Protein AF-A0A0D2ZZU1-F1 (afdb_monomer)

Solvent-accessible surface area (backbone atoms only — not comparable to full-atom values): 7452 Å² total; per-residue (Å²): 110,72,50,80,45,78,50,102,78,85,52,90,42,73,51,73,62,83,85,68,56,82,91,66,59,62,93,48,53,72,50,44,59,75,79,52,78,69,61,76,58,50,65,84,86,34,43,70,60,23,52,52,39,57,71,75,70,49,83,70,52,46,42,95,79,26,71,82,32,93,52,49,50,97,84,36,38,76,81,54,69,82,70,81,70,26,91,54,47,45,69,49,99,87,71,48,77,46,62,35,23,68,88,49,96,87,67,74,80,91,66,89,117

Sequence (113 aa):
MYTIEFQKRGLPHAHILLFLHPTSKLPNTDDIDKIISAEVPNKVEEPELYDVIKDMMIHGPCGAANMNSPCMENGLCSKSYPKAFAVKTTINKEGFPIYRRREQSESFVEKNG

Foldseek 3Di:
DKDWDDDPPPDIDIDDDDDDDPVLDDPDQVSVVVPDDPFQDDCVPCVPSNVCCLVPVDDADDQPRDCPDPQHDPSARVVRPPDDADCTWDQDPVRDIPHHYHDDPNRDHDHDD

Radius of gyration: 16.4 Å; Cα contacts (8 Å, |Δi|>4): 126; chains: 1; bounding box: 40×37×41 Å

Organism: NCBI:txid109376

Mean predicted aligned error: 6.68 Å

Secondary structure (DSSP, 8-state):
-EEEEE-TTSSEEEEE-----GGG---SHHHHHTT---SPPPTTTSHHHHHHHHHHTSPPP-BTTBTTSTTEETTEETT-SSPPPBSS-EE-TTS-EE--B---TT-------

pLDDT: mean 85.13, std 12.65, range [45.94, 96.38]

Structure (mmCIF, N/CA/C/O backbone):
data_AF-A0A0D2ZZU1-F1
#
_entry.id   AF-A0A0D2ZZU1-F1
#
loop_
_atom_site.group_PDB
_atom_site.id
_atom_site.type_symbol
_atom_site.label_atom_id
_atom_site.label_alt_id
_atom_site.label_comp_id
_atom_site.label_asym_id
_atom_site.label_entity_id
_atom_site.label_seq_id
_atom_site.pdbx_PDB_ins_code
_atom_site.Cartn_x
_atom_site.Cartn_y
_atom_site.Cartn_z
_atom_site.occupancy
_atom_site.B_iso_or_equiv
_atom_site.auth_seq_id
_atom_site.auth_comp_id
_atom_site.auth_asym_id
_atom_site.auth_atom_id
_atom_site.pdbx_PDB_model_num
ATOM 1 N N . MET A 1 1 ? 1.215 20.742 8.455 1.00 54.28 1 MET A N 1
ATOM 2 C CA . MET A 1 1 ? 2.387 20.950 7.578 1.00 54.28 1 MET A CA 1
ATOM 3 C C . MET A 1 1 ? 2.353 19.841 6.541 1.00 54.28 1 MET A C 1
ATOM 5 O O . MET A 1 1 ? 2.239 18.690 6.941 1.00 54.28 1 MET A O 1
ATOM 9 N N . TYR A 1 2 ? 2.336 20.169 5.252 1.00 53.25 2 TYR A N 1
ATOM 10 C CA . TYR A 1 2 ? 2.396 19.179 4.174 1.00 53.25 2 TYR A CA 1
ATOM 11 C C . TYR A 1 2 ? 3.563 19.540 3.256 1.00 53.25 2 TYR A C 1
ATOM 13 O O . TYR A 1 2 ? 3.812 20.723 3.024 1.00 53.25 2 TYR A O 1
ATOM 21 N N . THR A 1 3 ? 4.269 18.528 2.762 1.00 54.28 3 THR A N 1
ATOM 22 C CA . THR A 1 3 ? 5.306 18.683 1.737 1.00 54.28 3 THR A CA 1
ATOM 23 C C . THR A 1 3 ? 4.854 17.893 0.519 1.00 54.28 3 THR A C 1
ATOM 25 O O . THR A 1 3 ? 4.505 16.716 0.631 1.00 54.28 3 THR A O 1
ATOM 28 N N . ILE A 1 4 ? 4.813 18.548 -0.639 1.00 57.03 4 ILE A N 1
ATOM 29 C CA . ILE A 1 4 ? 4.525 17.894 -1.917 1.00 57.03 4 ILE A CA 1
ATOM 30 C C . ILE A 1 4 ? 5.870 17.544 -2.544 1.00 57.03 4 ILE A C 1
ATOM 32 O O . ILE A 1 4 ? 6.663 18.441 -2.827 1.00 57.03 4 ILE A O 1
ATOM 36 N N . GLU A 1 5 ? 6.128 16.255 -2.759 1.00 54.25 5 GLU A N 1
ATOM 37 C CA . GLU A 1 5 ? 7.330 15.791 -3.448 1.00 54.25 5 GLU A CA 1
ATOM 38 C C . GLU A 1 5 ? 6.938 15.129 -4.767 1.00 54.25 5 GLU A C 1
ATOM 40 O O . GLU A 1 5 ? 6.140 14.190 -4.821 1.00 54.25 5 GLU A O 1
ATOM 45 N N . PHE A 1 6 ? 7.522 15.610 -5.861 1.00 48.22 6 PHE A N 1
ATOM 46 C CA . PHE A 1 6 ? 7.405 14.941 -7.148 1.00 48.22 6 PHE A CA 1
ATOM 47 C C . PHE A 1 6 ? 8.358 13.748 -7.162 1.00 48.22 6 PHE A C 1
ATOM 49 O O . PHE A 1 6 ? 9.568 13.899 -7.340 1.00 48.22 6 PHE A O 1
ATOM 56 N N . GLN A 1 7 ? 7.825 12.538 -6.987 1.00 51.09 7 GLN A N 1
ATOM 57 C CA . GLN A 1 7 ? 8.607 11.343 -7.279 1.00 51.09 7 GLN A CA 1
ATOM 58 C C . GLN A 1 7 ? 8.865 11.275 -8.790 1.00 51.09 7 GLN A C 1
ATOM 60 O O . GLN A 1 7 ? 8.009 11.641 -9.597 1.00 51.09 7 GLN A O 1
ATOM 65 N N . LYS A 1 8 ? 10.044 10.777 -9.187 1.00 45.94 8 LYS A N 1
ATOM 66 C CA . LYS A 1 8 ? 10.524 10.654 -10.584 1.00 45.94 8 LYS A CA 1
ATOM 67 C C . LYS A 1 8 ? 9.689 9.706 -11.480 1.00 45.94 8 LYS A C 1
ATOM 69 O O . LYS A 1 8 ? 10.212 9.128 -12.424 1.00 45.94 8 LYS A O 1
ATOM 74 N N . ARG A 1 9 ? 8.409 9.496 -11.171 1.00 54.88 9 ARG A N 1
ATOM 75 C CA . ARG A 1 9 ? 7.478 8.592 -11.859 1.00 54.88 9 ARG A CA 1
ATOM 76 C C . ARG A 1 9 ? 6.141 9.251 -12.231 1.00 54.88 9 ARG A C 1
ATOM 78 O O . ARG A 1 9 ? 5.208 8.545 -12.580 1.00 54.88 9 ARG A O 1
ATOM 85 N N . GLY A 1 10 ? 6.050 10.584 -12.181 1.00 52.78 10 GLY A N 1
ATOM 86 C CA . GLY A 1 10 ? 4.954 11.332 -12.815 1.00 52.78 10 GLY A CA 1
ATOM 87 C C . GLY A 1 10 ? 3.643 11.431 -12.029 1.00 52.78 10 GLY A C 1
ATOM 88 O O . GLY A 1 10 ? 2.689 11.992 -12.554 1.00 52.78 10 GLY A O 1
ATOM 89 N N . LEU A 1 11 ? 3.590 10.951 -10.781 1.00 54.56 11 LEU A N 1
ATOM 90 C CA . LEU A 1 11 ? 2.418 11.090 -9.911 1.00 54.56 11 LEU A CA 1
ATOM 91 C C . LEU A 1 11 ? 2.733 11.980 -8.697 1.00 54.56 11 LEU A C 1
ATOM 93 O O . LEU A 1 11 ? 3.831 11.875 -8.137 1.00 54.56 11 LEU A O 1
ATOM 97 N N . PRO A 1 12 ? 1.799 12.853 -8.273 1.00 58.16 12 PRO A N 1
ATOM 98 C CA . PRO A 1 12 ? 1.969 13.662 -7.074 1.00 58.16 12 PRO A CA 1
ATOM 99 C C . PRO A 1 12 ? 1.944 12.758 -5.835 1.00 58.16 12 PRO A C 1
ATOM 101 O O . PRO A 1 12 ? 0.929 12.141 -5.524 1.00 58.16 12 PRO A O 1
ATOM 104 N N . HIS A 1 13 ? 3.066 12.685 -5.118 1.00 68.38 13 HIS A N 1
ATOM 105 C CA . HIS A 1 13 ? 3.133 12.066 -3.799 1.00 68.38 13 HIS A CA 1
ATOM 106 C C . HIS A 1 13 ? 3.096 13.173 -2.744 1.00 68.38 13 HIS A C 1
ATOM 108 O O . HIS A 1 13 ? 3.902 14.106 -2.765 1.00 68.38 13 HIS A O 1
ATOM 114 N N . ALA A 1 14 ? 2.143 13.088 -1.821 1.00 73.44 14 ALA A N 1
ATOM 115 C CA . ALA A 1 14 ? 2.019 14.046 -0.735 1.00 73.44 14 ALA A CA 1
ATOM 116 C C . ALA A 1 14 ? 2.481 13.406 0.574 1.00 73.44 14 ALA A C 1
ATOM 118 O O . ALA A 1 14 ? 1.932 12.398 1.014 1.00 73.44 14 ALA A O 1
ATOM 119 N N . HIS A 1 15 ? 3.452 14.035 1.232 1.00 77.75 15 HIS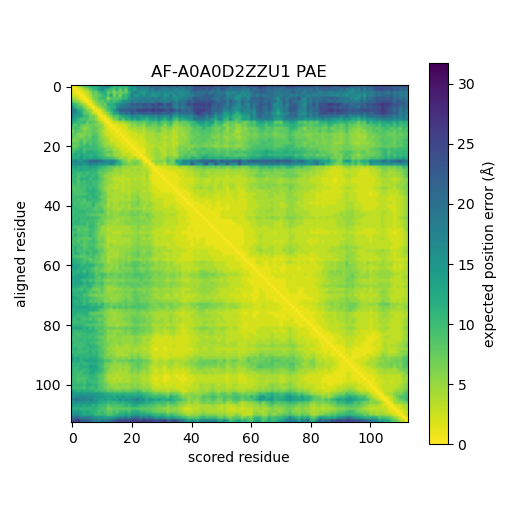 A N 1
ATOM 120 C CA . HIS A 1 15 ? 3.746 13.752 2.629 1.00 77.75 15 HIS A CA 1
ATOM 121 C C . HIS A 1 15 ? 2.845 14.640 3.491 1.00 77.75 15 HIS A C 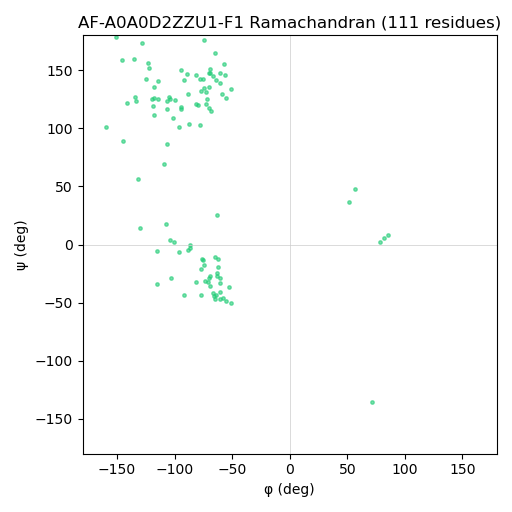1
ATOM 123 O O . HIS A 1 15 ? 3.072 15.846 3.624 1.00 77.75 15 HIS A O 1
ATOM 129 N N . ILE A 1 16 ? 1.794 14.042 4.057 1.00 82.00 16 ILE A N 1
ATOM 130 C CA . ILE A 1 16 ? 0.823 14.729 4.913 1.00 82.00 16 ILE A CA 1
ATOM 131 C C . ILE A 1 16 ? 1.066 14.307 6.362 1.00 82.00 16 ILE A C 1
ATOM 133 O O . ILE A 1 16 ? 0.908 13.140 6.711 1.00 82.00 16 ILE A O 1
ATOM 137 N N . LEU A 1 17 ? 1.441 15.262 7.217 1.00 84.19 17 LEU A N 1
ATOM 138 C CA . LEU A 1 17 ? 1.551 15.042 8.659 1.00 84.19 17 LEU A CA 1
ATOM 139 C C . LEU A 1 17 ? 0.251 15.465 9.347 1.00 84.19 17 LEU A C 1
ATOM 141 O O . LEU A 1 17 ? -0.110 16.646 9.335 1.00 84.19 17 LEU A O 1
ATOM 145 N N . LEU A 1 18 ? -0.428 14.495 9.961 1.00 83.81 18 LEU A N 1
ATOM 146 C CA . LEU A 1 18 ? -1.653 14.696 10.731 1.00 83.81 18 LEU A CA 1
ATOM 147 C C . LEU A 1 18 ? -1.348 14.615 12.230 1.00 83.81 18 LEU A C 1
ATOM 149 O O . LEU A 1 18 ? -0.790 13.630 12.708 1.00 83.81 18 LEU A O 1
ATOM 153 N N . PHE A 1 19 ? -1.748 15.643 12.977 1.00 85.69 19 PHE A N 1
ATOM 154 C CA . PHE A 1 19 ? -1.693 15.648 14.438 1.00 85.69 19 PHE A CA 1
ATOM 155 C C . PHE A 1 19 ? -3.093 15.368 14.973 1.00 85.69 19 PHE A C 1
ATOM 157 O O . PHE A 1 19 ? -3.989 16.201 14.849 1.00 85.69 19 PHE A O 1
ATOM 164 N N . LEU A 1 20 ? -3.287 14.178 15.537 1.00 85.00 20 LEU A N 1
ATOM 165 C CA . LEU A 1 20 ? -4.575 13.773 16.090 1.00 85.00 20 LEU A CA 1
ATOM 166 C C . LEU A 1 20 ? -4.765 14.348 17.498 1.00 85.00 20 LEU A C 1
ATOM 168 O O . LEU A 1 20 ? -3.817 14.437 18.285 1.00 85.00 20 LEU A O 1
ATOM 172 N N . HIS A 1 21 ? -6.011 14.690 17.830 1.00 88.44 21 HIS A N 1
ATOM 173 C CA . HIS A 1 21 ? -6.395 15.037 19.196 1.00 88.44 21 HIS A CA 1
ATOM 174 C C . HIS A 1 21 ? -6.035 13.882 20.157 1.00 88.44 21 HIS A C 1
ATOM 176 O O . HIS A 1 21 ? -6.131 12.721 19.752 1.00 88.44 21 HIS A O 1
ATOM 182 N N . PRO A 1 22 ? -5.642 14.133 21.424 1.00 86.25 22 PRO A N 1
ATOM 183 C CA . PRO A 1 22 ? -5.232 13.072 22.349 1.00 86.25 22 PRO A CA 1
ATOM 184 C C . PRO A 1 22 ? -6.235 11.921 22.499 1.00 86.25 22 PRO A C 1
ATOM 186 O O . PRO A 1 22 ? -5.818 10.771 22.587 1.00 86.25 22 PRO A O 1
ATOM 189 N N . THR A 1 23 ? -7.537 12.214 22.467 1.00 86.19 23 THR A N 1
ATOM 190 C CA . THR A 1 23 ? -8.615 11.206 22.546 1.00 86.19 23 THR A CA 1
ATOM 191 C C . THR A 1 23 ? -8.829 10.426 21.247 1.00 86.19 23 THR A C 1
ATOM 193 O O . THR A 1 23 ? -9.552 9.439 21.245 1.00 86.19 23 THR A O 1
ATOM 196 N N . SER A 1 24 ? -8.233 10.879 20.146 1.00 81.62 24 SER A N 1
ATOM 197 C CA . SER A 1 24 ? -8.286 10.251 18.822 1.00 81.62 24 SER A CA 1
ATOM 198 C C . SER A 1 24 ? -6.990 9.516 18.485 1.00 81.62 24 SER A C 1
ATOM 200 O O . SER A 1 24 ? -6.828 9.042 17.363 1.00 81.62 24 SER A O 1
ATOM 202 N N . LYS A 1 25 ? -6.034 9.453 19.422 1.00 80.69 25 LYS A N 1
ATOM 203 C CA . LYS A 1 25 ? -4.822 8.655 19.242 1.00 80.69 25 LYS A CA 1
ATOM 204 C C . LYS A 1 25 ? -5.201 7.181 19.145 1.00 80.69 25 LYS A C 1
ATOM 206 O O . LYS A 1 25 ? -6.081 6.710 19.854 1.00 80.69 25 LYS A O 1
ATOM 211 N N . LEU A 1 26 ? -4.490 6.485 18.271 1.00 70.94 26 LEU A N 1
ATOM 212 C CA . LEU A 1 26 ? -4.684 5.085 17.924 1.00 70.94 26 LEU A CA 1
ATOM 213 C C . LEU A 1 26 ? -3.547 4.262 18.548 1.00 70.94 26 LEU A C 1
ATOM 215 O O . LEU A 1 26 ? -2.492 4.128 17.928 1.00 70.94 26 LEU A O 1
ATOM 219 N N . PRO A 1 27 ? -3.670 3.818 19.812 1.00 75.50 27 PRO A N 1
ATOM 220 C CA . PRO A 1 27 ? -2.546 3.251 20.556 1.00 75.50 27 PRO A CA 1
ATOM 221 C C . PRO A 1 27 ? -2.160 1.831 20.128 1.00 75.50 27 PRO A C 1
ATOM 223 O O . PRO A 1 27 ? -1.111 1.351 20.554 1.00 75.50 27 PRO A O 1
ATOM 226 N N . ASN A 1 28 ? -2.993 1.137 19.349 1.00 87.88 28 ASN A N 1
ATOM 227 C CA . ASN A 1 28 ? -2.771 -0.261 18.986 1.00 87.88 28 ASN A CA 1
ATOM 228 C C . ASN A 1 28 ? -2.853 -0.501 17.469 1.00 87.88 28 ASN A C 1
ATOM 230 O O . ASN A 1 28 ? -3.180 0.377 16.674 1.00 87.88 28 ASN A O 1
ATOM 234 N N . THR A 1 29 ? -2.526 -1.727 17.075 1.00 91.31 29 THR A N 1
ATOM 235 C CA . THR A 1 29 ? -2.487 -2.168 15.678 1.00 91.31 29 THR A CA 1
ATOM 236 C C . THR A 1 29 ? -3.863 -2.275 15.029 1.00 91.31 29 THR A C 1
ATOM 238 O O . THR A 1 29 ? -3.969 -2.070 13.825 1.00 91.31 29 THR A O 1
ATOM 241 N N . ASP A 1 30 ? -4.915 -2.548 15.799 1.00 90.62 30 ASP A N 1
ATOM 242 C CA . ASP A 1 30 ? -6.282 -2.641 15.270 1.00 90.62 30 ASP A CA 1
ATOM 243 C C . ASP A 1 30 ? -6.806 -1.259 14.885 1.00 90.62 30 ASP A C 1
ATOM 245 O O . ASP A 1 30 ? -7.570 -1.101 13.938 1.00 90.62 30 ASP A O 1
ATOM 249 N N . ASP A 1 31 ? -6.368 -0.235 15.609 1.00 89.06 31 ASP A N 1
ATOM 250 C CA . ASP A 1 31 ? -6.662 1.143 15.276 1.00 89.06 31 ASP A CA 1
ATOM 251 C C . ASP A 1 31 ? -5.944 1.592 13.992 1.00 89.06 31 ASP A C 1
ATOM 253 O O . ASP A 1 31 ? -6.538 2.312 13.189 1.00 89.06 31 ASP A O 1
ATOM 257 N N . ILE A 1 32 ? -4.712 1.122 13.748 1.00 90.06 32 ILE A N 1
ATOM 258 C CA . ILE A 1 32 ? -4.000 1.347 12.477 1.00 90.06 32 ILE A CA 1
ATOM 259 C C . ILE A 1 32 ? -4.819 0.793 11.307 1.00 90.06 32 ILE A C 1
ATOM 261 O O . ILE A 1 32 ? -5.023 1.506 10.325 1.00 90.06 32 ILE A O 1
ATOM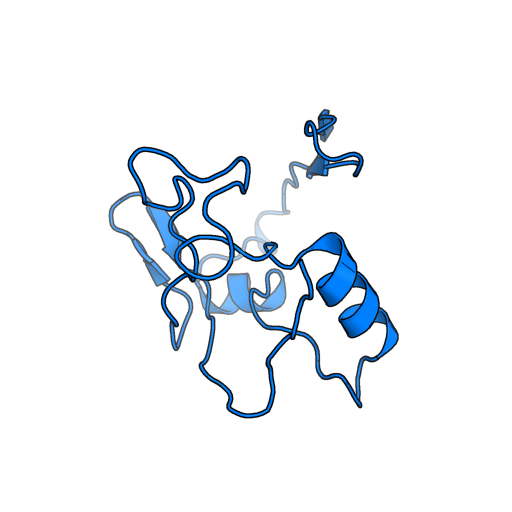 265 N N . ASP A 1 33 ? -5.344 -0.426 11.439 1.00 91.50 33 ASP A N 1
ATOM 266 C CA . ASP A 1 33 ? -6.137 -1.091 10.396 1.00 91.50 33 ASP A CA 1
ATOM 267 C C . ASP A 1 33 ? -7.442 -0.343 10.053 1.00 91.50 33 ASP A C 1
ATOM 269 O O . ASP A 1 33 ? -8.001 -0.552 8.977 1.00 91.50 33 ASP A O 1
ATOM 273 N N . LYS A 1 34 ? -7.937 0.544 10.932 1.00 89.25 34 LYS A N 1
ATOM 274 C CA . LYS A 1 34 ? -9.120 1.386 10.659 1.00 89.25 34 LYS A CA 1
ATOM 275 C C . LYS A 1 34 ? -8.823 2.565 9.733 1.00 89.25 34 LYS A C 1
ATOM 277 O O . LYS A 1 34 ? -9.755 3.136 9.176 1.00 89.25 34 LYS A O 1
ATOM 282 N N . ILE A 1 35 ? -7.559 2.972 9.618 1.00 87.88 35 ILE A N 1
ATOM 283 C CA . ILE A 1 35 ? -7.148 4.154 8.842 1.00 87.88 35 ILE A CA 1
ATOM 284 C C . ILE A 1 35 ? -6.265 3.771 7.655 1.00 87.88 35 ILE A C 1
ATOM 286 O O . ILE A 1 35 ? -6.320 4.419 6.613 1.00 87.88 35 ILE A O 1
ATOM 290 N N . ILE A 1 36 ? -5.440 2.737 7.804 1.00 90.44 36 ILE A N 1
ATOM 291 C CA . ILE A 1 36 ? -4.477 2.305 6.797 1.00 90.44 36 ILE A CA 1
ATOM 292 C C . ILE A 1 36 ? -4.796 0.871 6.399 1.00 90.44 36 ILE A C 1
ATOM 294 O O . ILE A 1 36 ? -4.804 -0.030 7.233 1.00 90.44 36 ILE A O 1
ATOM 298 N N . SER A 1 37 ? -4.980 0.656 5.099 1.00 91.56 37 SER A N 1
ATOM 299 C CA . SER A 1 37 ? -5.078 -0.674 4.509 1.00 91.56 37 SER A CA 1
ATOM 300 C C . SER A 1 37 ? -3.935 -0.892 3.524 1.00 91.56 37 SER A C 1
ATOM 302 O O . SER A 1 37 ? -3.618 -0.019 2.715 1.00 91.56 37 SER A O 1
ATOM 304 N N . ALA A 1 38 ? -3.317 -2.071 3.595 1.00 92.00 38 ALA A N 1
ATOM 305 C CA . ALA A 1 38 ? -2.386 -2.573 2.586 1.00 92.00 38 ALA A CA 1
ATOM 306 C C . ALA A 1 38 ? -3.004 -3.718 1.758 1.00 92.00 38 ALA A C 1
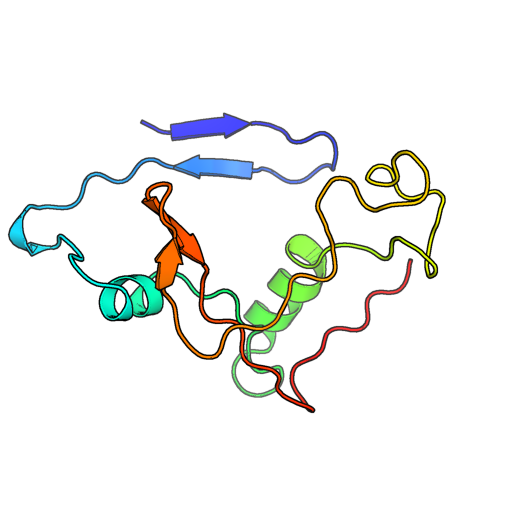ATOM 308 O O . ALA A 1 38 ? -2.272 -4.489 1.127 1.00 92.00 38 ALA A O 1
ATOM 309 N N . GLU A 1 39 ? -4.334 -3.841 1.789 1.00 91.19 39 GLU A N 1
ATOM 310 C CA . GLU A 1 39 ? -5.119 -4.814 1.028 1.00 91.19 39 GLU A CA 1
ATOM 311 C C . GLU A 1 39 ? -5.609 -4.190 -0.289 1.00 91.19 39 GLU A C 1
ATOM 313 O O . GLU A 1 39 ? -5.810 -2.978 -0.380 1.00 91.19 39 GLU A O 1
ATOM 318 N N . VAL A 1 40 ? -5.773 -5.014 -1.325 1.00 91.62 40 VAL A N 1
ATOM 319 C CA . VAL A 1 40 ? -6.354 -4.573 -2.599 1.00 91.62 40 VAL A CA 1
ATOM 320 C C . VAL A 1 40 ? -7.879 -4.470 -2.423 1.00 91.62 40 VAL A C 1
ATOM 322 O O . VAL A 1 40 ? -8.464 -5.410 -1.877 1.00 91.62 40 VAL A O 1
ATOM 325 N N . PRO A 1 41 ? -8.521 -3.362 -2.849 1.00 92.31 41 PRO A N 1
ATOM 326 C CA . PRO A 1 41 ? -9.976 -3.202 -2.776 1.00 92.31 41 PRO A CA 1
ATOM 327 C C . PRO A 1 41 ? -10.721 -4.315 -3.514 1.00 92.31 41 PRO A C 1
ATOM 329 O O . PRO A 1 41 ? -10.193 -4.911 -4.453 1.00 92.31 41 PRO A O 1
ATOM 332 N N . ASN A 1 42 ? -11.966 -4.588 -3.131 1.00 91.50 42 ASN A N 1
ATOM 333 C CA . ASN A 1 42 ? -12.758 -5.587 -3.840 1.00 91.50 42 ASN A CA 1
ATOM 334 C C . ASN A 1 42 ? -13.169 -5.055 -5.223 1.00 91.50 42 ASN A C 1
ATOM 336 O O . ASN A 1 42 ? -13.810 -4.015 -5.336 1.00 91.50 42 ASN A O 1
ATOM 340 N N . LYS A 1 43 ? -12.846 -5.793 -6.288 1.00 91.75 43 LYS A N 1
ATOM 341 C CA . LYS A 1 43 ? -13.122 -5.380 -7.673 1.00 91.75 43 LYS A CA 1
ATOM 342 C C . LYS A 1 43 ? -14.618 -5.228 -7.999 1.00 91.75 43 LYS A C 1
ATOM 344 O O . LYS A 1 43 ? -14.962 -4.486 -8.912 1.00 91.75 43 LYS A O 1
ATOM 349 N N . VAL A 1 44 ? -15.492 -5.955 -7.303 1.00 92.69 44 VAL A N 1
ATOM 350 C CA . VAL A 1 44 ? -16.949 -5.938 -7.515 1.00 92.69 44 VAL A CA 1
ATOM 351 C C . VAL A 1 44 ? -17.626 -4.909 -6.612 1.00 92.69 44 VAL A C 1
ATOM 353 O O . VAL A 1 44 ? -18.499 -4.183 -7.077 1.00 92.69 44 VAL A O 1
ATOM 356 N N . GLU A 1 45 ? -17.233 -4.840 -5.340 1.00 94.31 45 GLU A N 1
ATOM 357 C CA . GLU A 1 45 ? -17.860 -3.941 -4.358 1.00 94.31 45 GLU A CA 1
ATOM 358 C C . GLU A 1 45 ? -17.317 -2.504 -4.448 1.00 94.31 45 GLU A C 1
ATOM 360 O O . GLU A 1 45 ? -18.064 -1.552 -4.231 1.00 94.31 45 GLU A O 1
ATOM 365 N N . GLU A 1 46 ? -16.040 -2.336 -4.810 1.00 94.00 46 GLU A N 1
ATOM 366 C CA . GLU A 1 46 ? -15.326 -1.052 -4.854 1.00 94.00 46 GLU A CA 1
ATOM 367 C C . GLU A 1 46 ? -14.562 -0.852 -6.187 1.00 94.00 46 GLU A C 1
ATOM 369 O O . GLU A 1 46 ? -13.346 -0.625 -6.184 1.00 94.00 46 GLU A O 1
ATOM 374 N N . PRO A 1 47 ? -15.235 -0.923 -7.353 1.00 94.81 47 PRO A N 1
ATOM 375 C CA . PRO A 1 47 ? -14.575 -0.957 -8.662 1.00 94.81 47 PRO A CA 1
ATOM 376 C C . PRO A 1 47 ? -13.724 0.287 -8.955 1.00 94.81 47 PRO A C 1
ATOM 378 O O . PRO A 1 47 ? -12.604 0.166 -9.450 1.00 94.81 47 PRO A O 1
ATOM 381 N N . GLU A 1 48 ? -14.211 1.481 -8.606 1.00 95.69 48 GLU A N 1
ATOM 382 C CA . GLU A 1 48 ? -13.482 2.735 -8.844 1.00 95.69 48 GLU A CA 1
ATOM 383 C C . GLU A 1 48 ? -12.192 2.808 -8.018 1.00 95.69 48 GLU A C 1
ATOM 385 O O . GLU A 1 48 ? -11.129 3.158 -8.534 1.00 95.69 48 GLU A O 1
ATOM 390 N N . LEU A 1 49 ? -12.265 2.434 -6.735 1.00 92.75 49 LEU A N 1
ATOM 391 C CA . LEU A 1 49 ? -11.097 2.412 -5.859 1.00 92.75 49 LEU A CA 1
ATOM 392 C C . LEU A 1 49 ? -10.106 1.336 -6.310 1.00 92.75 49 LEU A C 1
ATOM 394 O O . LEU A 1 49 ? -8.902 1.591 -6.344 1.00 92.75 49 LEU A O 1
ATOM 398 N N . TYR A 1 50 ? -10.602 0.158 -6.696 1.00 92.94 50 TYR A N 1
ATOM 399 C CA . TYR A 1 50 ? -9.781 -0.903 -7.267 1.00 92.94 50 TYR A CA 1
ATOM 400 C C . TYR A 1 50 ? -8.996 -0.411 -8.488 1.00 92.94 50 TYR A C 1
ATOM 402 O O . TYR A 1 50 ? -7.782 -0.609 -8.539 1.00 92.94 50 TYR A O 1
ATOM 410 N N . ASP A 1 51 ? -9.649 0.266 -9.437 1.00 91.94 51 ASP A N 1
ATOM 411 C CA . ASP A 1 51 ? -8.994 0.762 -10.650 1.00 91.94 51 ASP A CA 1
ATOM 412 C C . ASP A 1 51 ? -7.916 1.810 -10.341 1.00 91.94 51 ASP A C 1
ATOM 414 O O . ASP A 1 51 ? -6.795 1.706 -10.845 1.00 91.94 51 ASP A O 1
ATOM 418 N N . VAL A 1 52 ? -8.193 2.751 -9.432 1.00 91.38 52 VAL A N 1
ATOM 419 C CA . VAL A 1 52 ? -7.196 3.737 -8.982 1.00 91.38 52 VAL A CA 1
ATOM 420 C C . VAL A 1 52 ? -5.992 3.052 -8.328 1.00 91.38 52 VAL A C 1
ATOM 422 O O . VAL A 1 52 ? -4.843 3.372 -8.648 1.00 91.38 52 VAL A O 1
ATOM 425 N N . ILE A 1 53 ? -6.226 2.098 -7.421 1.00 89.44 53 ILE A N 1
ATOM 426 C CA . ILE A 1 53 ? -5.151 1.377 -6.727 1.00 89.44 53 ILE A CA 1
ATOM 427 C C . ILE A 1 53 ? -4.331 0.540 -7.714 1.00 89.44 53 ILE A C 1
ATOM 429 O O . ILE A 1 53 ? -3.100 0.627 -7.698 1.00 89.44 53 ILE A O 1
ATOM 433 N N . LYS A 1 54 ? -4.988 -0.218 -8.599 1.00 89.00 54 LYS A N 1
ATOM 434 C CA . LYS A 1 54 ? -4.369 -1.025 -9.664 1.00 89.00 54 LYS A CA 1
ATOM 435 C C . LYS A 1 54 ? -3.385 -0.198 -10.496 1.00 89.00 54 LYS A C 1
ATOM 437 O O . LYS A 1 54 ? -2.221 -0.588 -10.674 1.00 89.00 54 LYS A O 1
ATOM 442 N N . ASP A 1 55 ? -3.826 0.965 -10.960 1.00 86.56 55 ASP A N 1
ATOM 443 C CA . ASP A 1 55 ? -3.045 1.779 -11.886 1.00 86.56 55 ASP A CA 1
ATOM 444 C C . ASP A 1 55 ? -1.915 2.521 -11.162 1.00 86.56 55 ASP A C 1
ATOM 446 O O . ASP A 1 55 ? -0.760 2.487 -11.607 1.00 86.56 55 ASP A O 1
ATOM 450 N N . MET A 1 56 ? -2.207 3.093 -9.991 1.00 84.19 56 MET A N 1
ATOM 451 C CA . MET A 1 56 ? -1.334 4.083 -9.352 1.00 84.19 56 MET A CA 1
ATOM 452 C C . MET A 1 56 ? -0.507 3.542 -8.179 1.00 84.19 56 MET A C 1
ATOM 454 O O . MET A 1 56 ? 0.589 4.040 -7.925 1.00 84.19 56 MET A O 1
ATOM 458 N N . MET A 1 57 ? -0.998 2.525 -7.465 1.00 87.25 57 MET A N 1
ATOM 459 C CA . MET A 1 57 ? -0.443 2.088 -6.171 1.00 87.25 57 MET A CA 1
ATOM 460 C C . MET A 1 57 ? 0.146 0.670 -6.191 1.00 87.25 57 MET A C 1
ATOM 462 O O . MET A 1 57 ? 0.778 0.248 -5.221 1.00 87.25 57 MET A O 1
ATOM 466 N N . ILE A 1 58 ? -0.000 -0.065 -7.297 1.00 88.94 58 ILE A N 1
ATOM 467 C CA . ILE A 1 58 ? 0.632 -1.378 -7.476 1.00 88.94 58 ILE A CA 1
ATOM 468 C C . ILE A 1 58 ? 2.028 -1.234 -8.078 1.00 88.94 58 ILE A C 1
ATOM 470 O O . ILE A 1 58 ? 2.222 -0.585 -9.114 1.00 88.94 58 ILE A O 1
ATOM 474 N N . HIS A 1 59 ? 3.001 -1.884 -7.435 1.00 89.69 59 HIS A N 1
ATOM 475 C CA . HIS A 1 59 ? 4.365 -1.982 -7.942 1.00 89.69 59 HIS A CA 1
ATOM 476 C C . HIS A 1 59 ? 4.365 -2.654 -9.320 1.00 89.69 59 HIS A C 1
ATOM 478 O O . HIS A 1 59 ? 3.763 -3.710 -9.495 1.00 89.69 59 HIS A O 1
ATOM 484 N N . GLY A 1 60 ? 5.023 -2.030 -10.298 1.00 89.31 60 GLY A N 1
ATOM 485 C CA . GLY A 1 60 ? 5.155 -2.610 -11.634 1.00 89.31 60 GLY A CA 1
ATOM 486 C C . GLY A 1 60 ? 5.978 -3.904 -11.627 1.00 89.31 60 GLY A C 1
ATOM 487 O O . GLY A 1 60 ? 6.690 -4.167 -10.652 1.00 89.31 60 GLY A O 1
ATOM 488 N N . PRO A 1 61 ? 5.921 -4.697 -12.710 1.00 91.25 61 PRO A N 1
ATOM 489 C CA . PRO A 1 61 ? 6.728 -5.903 -12.846 1.00 91.25 61 PRO A CA 1
ATOM 490 C C . PRO A 1 61 ? 8.209 -5.631 -12.574 1.00 91.25 61 PRO A C 1
ATOM 492 O O . PRO A 1 61 ? 8.780 -4.654 -13.059 1.00 91.25 61 PRO A O 1
ATOM 495 N N . CYS A 1 62 ? 8.842 -6.492 -11.787 1.00 93.81 62 CYS A N 1
ATOM 496 C CA . C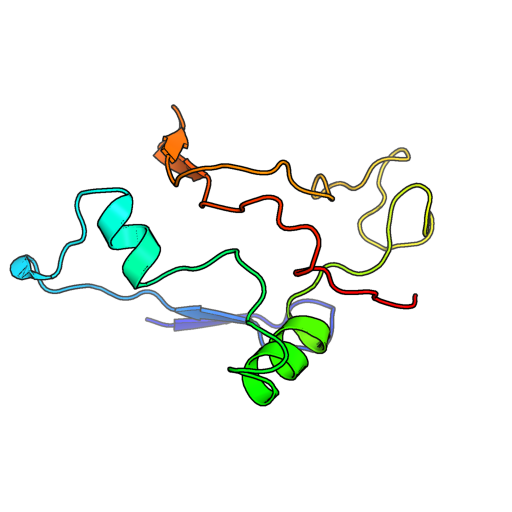YS A 1 62 ? 10.273 -6.452 -11.512 1.00 93.81 62 CYS A CA 1
ATOM 497 C C . CYS A 1 62 ? 10.792 -7.867 -11.232 1.00 93.81 62 CYS A C 1
ATOM 499 O O . CYS A 1 62 ? 10.028 -8.834 -11.211 1.00 93.81 62 CYS A O 1
ATOM 501 N N . GLY A 1 63 ? 12.091 -8.010 -10.985 1.00 91.94 63 GLY A N 1
ATOM 502 C CA . GLY A 1 63 ? 12.693 -9.317 -10.736 1.00 91.94 63 GLY A CA 1
ATOM 503 C C . GLY A 1 63 ? 12.736 -10.141 -12.015 1.00 91.94 63 GLY A C 1
ATOM 504 O O . GLY A 1 63 ? 13.058 -9.620 -13.081 1.00 91.94 63 GLY A O 1
ATOM 505 N N . ALA A 1 64 ? 12.372 -11.418 -11.914 1.00 90.44 64 ALA A N 1
ATOM 506 C CA . ALA A 1 64 ? 12.330 -12.320 -13.064 1.00 90.44 64 ALA A CA 1
ATOM 507 C C . ALA A 1 64 ? 11.354 -11.853 -14.160 1.00 90.44 64 ALA A C 1
ATOM 509 O O . ALA A 1 64 ? 11.595 -12.115 -15.333 1.00 90.44 64 ALA A O 1
ATOM 510 N N . ALA A 1 65 ? 10.287 -11.136 -13.789 1.00 90.56 65 ALA A N 1
ATOM 511 C CA . ALA A 1 65 ? 9.311 -10.615 -14.744 1.00 90.56 65 ALA A CA 1
ATOM 512 C C . ALA A 1 65 ? 9.843 -9.416 -15.549 1.00 90.56 65 ALA A C 1
ATOM 514 O O . ALA A 1 65 ? 9.445 -9.226 -16.693 1.00 90.56 65 ALA A O 1
ATOM 515 N N . ASN A 1 66 ? 10.731 -8.600 -14.965 1.00 93.19 66 ASN A N 1
ATOM 516 C CA . ASN A 1 66 ? 11.370 -7.480 -15.656 1.00 93.19 66 ASN A CA 1
ATOM 517 C C . ASN A 1 66 ? 12.664 -7.048 -14.944 1.00 93.19 66 ASN A C 1
ATOM 519 O O . ASN A 1 66 ? 12.635 -6.318 -13.948 1.00 93.19 66 ASN A O 1
ATOM 523 N N . MET A 1 67 ? 13.811 -7.469 -15.482 1.00 94.06 67 MET A N 1
ATOM 524 C CA . MET A 1 67 ? 15.130 -7.120 -14.940 1.00 94.06 67 MET A CA 1
ATOM 525 C C . MET A 1 67 ? 15.537 -5.667 -15.241 1.00 94.06 67 MET A C 1
ATOM 527 O O . MET A 1 67 ? 16.407 -5.122 -14.570 1.00 94.06 67 MET A O 1
ATOM 531 N N . ASN A 1 68 ? 14.888 -5.021 -16.213 1.00 94.25 68 ASN A N 1
ATOM 532 C CA . ASN A 1 68 ? 15.191 -3.647 -16.626 1.00 94.25 68 ASN A CA 1
ATOM 533 C C . ASN A 1 68 ? 14.452 -2.595 -15.784 1.00 94.25 68 ASN A C 1
ATOM 535 O O . ASN A 1 68 ? 14.628 -1.394 -15.996 1.00 94.25 68 ASN A O 1
ATOM 539 N N . SER A 1 69 ? 13.605 -3.019 -14.842 1.00 92.44 69 SER A N 1
ATOM 540 C CA . SER A 1 69 ? 12.859 -2.101 -13.986 1.00 92.44 69 SER A CA 1
ATOM 541 C C . SER A 1 69 ? 13.800 -1.220 -13.148 1.00 92.44 69 SER A C 1
ATOM 543 O O . SER A 1 69 ? 14.750 -1.738 -12.567 1.00 92.44 69 SER A O 1
ATOM 545 N N . PRO A 1 70 ? 13.522 0.090 -12.966 1.00 92.44 70 PRO A N 1
ATOM 546 C CA . PRO A 1 70 ? 14.435 1.010 -12.268 1.00 92.44 70 PRO A CA 1
ATOM 547 C C . PRO A 1 70 ? 14.718 0.683 -10.795 1.00 92.44 70 PRO A C 1
ATOM 549 O O . PRO A 1 70 ? 15.558 1.322 -10.176 1.00 92.44 70 PRO A O 1
ATOM 552 N N . CYS A 1 71 ? 13.951 -0.228 -10.194 1.00 93.94 71 CYS A N 1
ATOM 553 C CA . CYS A 1 71 ? 14.180 -0.715 -8.835 1.00 93.94 71 CYS A CA 1
ATOM 554 C C . CYS A 1 71 ? 15.135 -1.913 -8.775 1.00 93.94 71 CYS A C 1
ATOM 556 O O . CYS A 1 71 ? 15.392 -2.401 -7.681 1.00 93.94 71 CYS A O 1
ATOM 558 N N . MET A 1 72 ? 15.578 -2.449 -9.911 1.00 96.38 72 MET A N 1
ATOM 559 C CA . MET A 1 72 ? 16.469 -3.601 -9.949 1.00 96.38 72 MET A CA 1
ATOM 560 C C . MET A 1 72 ? 17.907 -3.161 -9.684 1.00 96.38 72 MET A C 1
ATOM 562 O O . MET A 1 72 ? 18.470 -2.359 -10.422 1.00 96.38 72 MET A O 1
ATOM 566 N N . GLU A 1 73 ? 18.502 -3.708 -8.628 1.00 95.75 73 GLU A N 1
ATOM 567 C CA . GLU A 1 73 ? 19.883 -3.473 -8.210 1.00 95.75 73 GLU A CA 1
ATOM 568 C C . GLU A 1 73 ? 20.515 -4.827 -7.867 1.00 95.75 73 GLU A C 1
ATOM 570 O O . GLU A 1 73 ? 19.958 -5.604 -7.093 1.00 95.75 73 GLU A O 1
ATOM 575 N N . ASN A 1 74 ? 21.669 -5.144 -8.463 1.00 94.56 74 ASN A N 1
ATOM 576 C CA . ASN A 1 74 ? 22.374 -6.420 -8.258 1.00 94.56 74 ASN A CA 1
ATOM 577 C C . ASN A 1 74 ? 21.485 -7.670 -8.458 1.00 94.56 74 ASN A C 1
ATOM 579 O O . ASN A 1 74 ? 21.601 -8.653 -7.730 1.00 94.56 74 ASN A O 1
ATOM 583 N N . GLY A 1 75 ? 20.566 -7.621 -9.430 1.00 92.75 75 GLY A N 1
ATOM 584 C CA . GLY A 1 75 ? 19.647 -8.724 -9.742 1.00 92.75 75 GLY A CA 1
ATOM 585 C C . GLY A 1 75 ? 18.452 -8.870 -8.791 1.00 92.75 75 GLY A C 1
ATOM 586 O O . GLY A 1 75 ? 17.632 -9.765 -8.984 1.00 92.75 75 GLY A O 1
ATOM 587 N N . LEU A 1 76 ? 18.308 -7.990 -7.795 1.00 94.88 76 LEU A N 1
ATOM 588 C CA . LEU A 1 76 ? 17.215 -8.000 -6.823 1.00 94.88 76 LEU A CA 1
ATOM 589 C C . LEU A 1 76 ? 16.447 -6.676 -6.855 1.00 94.88 76 LEU A C 1
ATOM 591 O O . LEU A 1 76 ? 16.995 -5.621 -7.161 1.00 94.88 76 LEU A O 1
ATOM 595 N N . CYS A 1 77 ? 15.160 -6.707 -6.512 1.00 95.25 77 CYS A N 1
ATOM 596 C CA . CYS A 1 77 ? 14.408 -5.471 -6.320 1.00 95.25 77 CYS A CA 1
ATOM 597 C C . CYS A 1 77 ? 14.906 -4.777 -5.042 1.00 95.25 77 CYS A C 1
ATOM 599 O O . CYS A 1 77 ? 14.720 -5.302 -3.943 1.00 95.25 77 CYS A O 1
ATOM 601 N N . SER A 1 78 ? 15.466 -3.570 -5.156 1.00 95.00 78 SER A N 1
ATOM 602 C CA . SER A 1 78 ? 15.975 -2.777 -4.024 1.00 95.00 78 SER A CA 1
ATOM 603 C C . SER A 1 78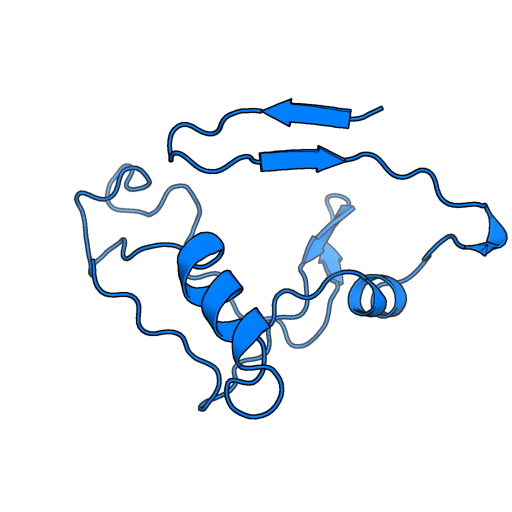 ? 14.886 -2.338 -3.042 1.00 95.00 78 SER A C 1
ATOM 605 O O . SER A 1 78 ? 15.167 -1.870 -1.941 1.00 95.00 78 SER A O 1
ATOM 607 N N . LYS A 1 79 ? 13.612 -2.517 -3.415 1.00 91.75 79 LYS A N 1
ATOM 608 C CA . LYS A 1 79 ? 12.441 -2.305 -2.552 1.00 91.75 79 LYS A CA 1
ATOM 609 C C . LYS A 1 79 ? 11.861 -3.604 -1.983 1.00 91.75 79 LYS A C 1
ATOM 611 O O . LYS A 1 79 ? 10.876 -3.541 -1.247 1.00 91.75 79 LYS A O 1
ATOM 616 N N . SER A 1 80 ? 12.474 -4.750 -2.281 1.00 91.88 80 SER A N 1
ATOM 617 C CA . SER A 1 80 ? 12.091 -6.090 -1.814 1.00 91.88 80 SER A CA 1
ATOM 618 C C . SER A 1 80 ? 10.643 -6.460 -2.156 1.00 91.88 80 SER A C 1
ATOM 620 O O . SER A 1 80 ? 9.887 -6.869 -1.274 1.00 91.88 80 SER A O 1
ATOM 622 N N . TYR A 1 81 ? 10.234 -6.244 -3.410 1.00 91.50 81 TYR A N 1
ATOM 623 C CA . TYR A 1 81 ? 8.961 -6.759 -3.925 1.00 91.50 81 TYR A CA 1
ATOM 624 C C . TYR A 1 81 ? 9.126 -8.170 -4.528 1.00 91.50 81 TYR A C 1
ATOM 626 O O . TYR A 1 81 ? 10.177 -8.435 -5.118 1.00 91.50 81 TYR A O 1
ATOM 634 N N . PRO A 1 82 ? 8.097 -9.041 -4.421 1.00 89.69 82 PRO A N 1
ATOM 635 C CA . PRO A 1 82 ? 6.848 -8.825 -3.679 1.00 89.69 82 PRO A CA 1
ATOM 636 C C . PRO A 1 82 ? 7.070 -8.831 -2.156 1.00 89.69 82 PRO A C 1
ATOM 638 O O . PRO A 1 82 ? 7.959 -9.505 -1.642 1.00 89.69 82 PRO A O 1
ATOM 641 N N . LYS A 1 83 ? 6.270 -8.047 -1.422 1.00 89.06 83 LYS A N 1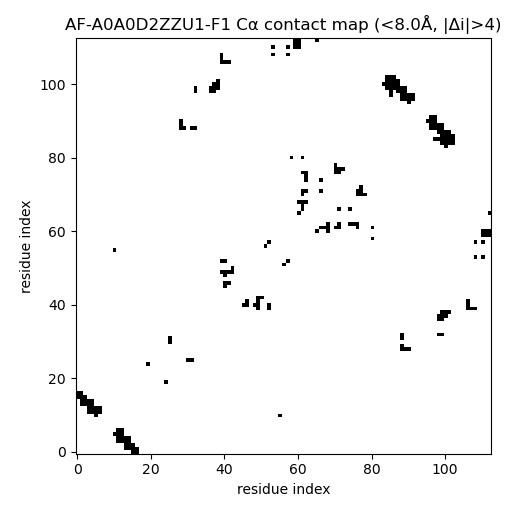
ATOM 642 C CA . LYS A 1 83 ? 6.308 -8.032 0.049 1.00 89.06 83 LYS A CA 1
ATOM 643 C C . LYS A 1 83 ? 5.633 -9.289 0.593 1.00 89.06 83 LYS A C 1
ATOM 645 O O . LYS A 1 83 ? 4.614 -9.708 0.054 1.00 89.06 83 LYS A O 1
ATOM 650 N N . ALA A 1 84 ? 6.172 -9.842 1.678 1.00 90.62 84 ALA A N 1
ATOM 651 C CA . ALA A 1 84 ? 5.569 -10.983 2.358 1.00 90.62 84 ALA A CA 1
ATOM 652 C C . ALA A 1 84 ? 4.155 -10.656 2.871 1.00 90.62 84 ALA A C 1
ATOM 654 O O . ALA A 1 84 ? 3.870 -9.520 3.267 1.00 90.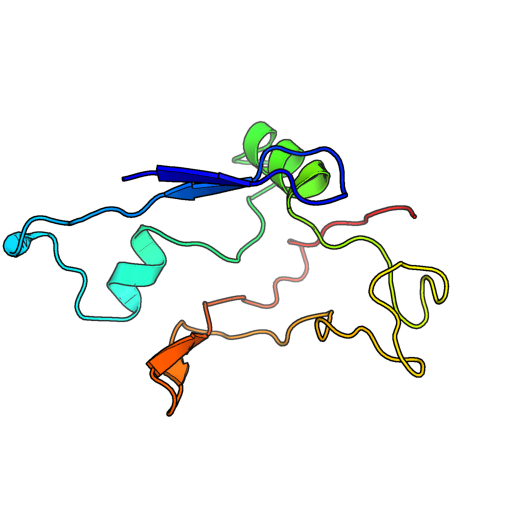62 84 ALA A O 1
ATOM 655 N N . PHE A 1 85 ? 3.289 -11.666 2.880 1.00 92.62 85 PHE A N 1
ATOM 656 C CA . PHE A 1 85 ? 1.973 -11.581 3.501 1.00 92.62 85 PHE A CA 1
ATOM 657 C C . PHE A 1 85 ? 2.083 -11.498 5.030 1.00 92.62 85 PHE A C 1
ATOM 659 O O . PHE A 1 85 ? 3.015 -12.021 5.642 1.00 92.62 85 PHE A O 1
ATOM 666 N N . ALA A 1 86 ? 1.106 -10.840 5.647 1.00 94.31 86 ALA A N 1
ATOM 667 C CA . ALA A 1 86 ? 0.980 -10.682 7.088 1.00 94.31 86 ALA A CA 1
ATOM 668 C C . ALA A 1 86 ? -0.496 -10.780 7.490 1.00 94.31 86 ALA A C 1
ATOM 670 O O . ALA A 1 86 ? -1.331 -9.998 7.040 1.00 94.31 86 ALA A O 1
ATOM 671 N N . VAL A 1 87 ? -0.827 -11.732 8.364 1.00 94.56 87 VAL A N 1
ATOM 672 C CA . VAL A 1 87 ? -2.223 -11.995 8.769 1.00 94.56 87 VAL A CA 1
ATOM 673 C C . VAL A 1 87 ? -2.811 -10.860 9.616 1.00 94.56 87 VAL A C 1
ATOM 675 O O . VAL A 1 87 ? -4.020 -10.643 9.596 1.00 94.56 87 VAL A O 1
ATOM 678 N N . LYS A 1 88 ? -1.966 -10.113 10.334 1.00 94.94 88 LYS A N 1
ATOM 679 C CA . LYS A 1 88 ? -2.349 -8.975 11.178 1.00 94.94 88 LYS A CA 1
ATOM 680 C C . LYS A 1 88 ? -1.274 -7.899 11.158 1.00 94.94 88 LYS A C 1
ATOM 682 O O . LYS A 1 88 ? -0.110 -8.216 10.902 1.00 94.94 88 LYS A O 1
ATOM 687 N N . THR A 1 89 ? -1.655 -6.671 11.492 1.00 95.50 89 THR A N 1
ATOM 688 C CA . THR A 1 89 ? -0.691 -5.593 11.694 1.00 95.50 89 THR A CA 1
ATOM 689 C C . THR A 1 89 ? 0.120 -5.837 12.967 1.00 95.50 89 THR A C 1
ATOM 691 O O . THR A 1 89 ? -0.425 -6.218 14.003 1.00 95.50 89 THR A O 1
ATOM 694 N N . THR A 1 90 ? 1.437 -5.647 12.899 1.00 95.00 90 THR A N 1
ATOM 695 C CA . THR A 1 90 ? 2.349 -5.719 14.053 1.00 95.00 90 THR A CA 1
ATOM 696 C C . THR A 1 90 ? 3.325 -4.552 14.034 1.00 95.00 90 THR A C 1
ATOM 698 O O . THR A 1 90 ? 3.536 -3.938 12.995 1.00 95.00 90 THR A O 1
ATOM 701 N N . ILE A 1 91 ? 3.929 -4.234 15.179 1.00 92.69 91 ILE A N 1
ATOM 702 C CA . ILE A 1 91 ? 5.034 -3.273 15.253 1.00 92.69 91 ILE A CA 1
ATOM 703 C C . ILE A 1 91 ? 6.329 -4.066 15.423 1.00 92.69 91 ILE A C 1
ATOM 705 O O . ILE A 1 91 ? 6.422 -4.914 16.314 1.00 92.69 91 ILE A O 1
ATOM 709 N N . ASN A 1 92 ? 7.305 -3.841 14.545 1.00 90.38 92 ASN A N 1
ATOM 710 C CA . ASN A 1 92 ? 8.605 -4.500 14.645 1.00 90.38 92 ASN A CA 1
ATOM 711 C C . ASN A 1 92 ? 9.451 -3.908 15.789 1.00 90.38 92 ASN A C 1
ATOM 713 O O . ASN A 1 92 ? 9.056 -2.949 16.455 1.00 90.38 92 ASN A O 1
ATOM 717 N N . LYS A 1 93 ? 10.629 -4.490 16.039 1.00 92.25 93 LYS A N 1
ATOM 718 C CA . LYS A 1 93 ? 11.517 -4.059 17.135 1.00 92.25 93 LYS A CA 1
ATOM 719 C C . LYS A 1 93 ? 12.011 -2.622 16.958 1.00 92.25 93 LYS A C 1
ATOM 721 O O . LYS A 1 93 ? 12.348 -1.964 17.935 1.00 92.25 93 LYS A O 1
ATOM 726 N N . GLU A 1 94 ? 12.029 -2.147 15.721 1.00 92.44 94 GLU A N 1
ATOM 727 C CA . GLU A 1 94 ? 12.449 -0.811 15.320 1.00 92.44 94 GLU A CA 1
ATOM 728 C C . GLU A 1 94 ? 11.306 0.221 15.399 1.00 92.44 94 GLU A C 1
ATOM 730 O O . GLU A 1 94 ? 11.522 1.395 15.111 1.00 92.44 94 GLU A O 1
ATOM 735 N N . GLY A 1 95 ? 10.098 -0.186 15.805 1.00 88.69 95 GLY A N 1
ATOM 736 C CA . GLY A 1 95 ? 8.947 0.704 15.972 1.00 88.69 95 GLY A CA 1
ATOM 737 C C . GLY A 1 95 ? 8.143 0.966 14.694 1.00 88.69 95 GLY A C 1
ATOM 738 O O . GLY A 1 95 ? 7.238 1.798 14.708 1.00 88.69 95 GLY A O 1
ATOM 739 N N . PHE A 1 96 ? 8.430 0.264 13.596 1.00 89.19 96 PHE A N 1
ATOM 740 C CA . PHE A 1 96 ? 7.702 0.400 12.335 1.00 89.19 96 PHE A CA 1
ATOM 741 C C . PHE A 1 96 ? 6.541 -0.594 12.228 1.00 89.19 96 PHE A C 1
ATOM 743 O O . PHE A 1 96 ? 6.689 -1.761 12.609 1.00 89.19 96 PHE A O 1
ATOM 750 N N . PRO A 1 97 ? 5.399 -0.173 11.655 1.00 91.00 97 PRO A N 1
ATOM 751 C CA . PRO A 1 97 ? 4.294 -1.076 11.392 1.00 91.00 97 PRO A CA 1
ATOM 752 C C . PRO A 1 97 ? 4.605 -2.017 10.222 1.00 91.00 97 PRO A C 1
ATOM 754 O O . PRO A 1 97 ? 4.999 -1.596 9.133 1.00 91.00 97 PRO A O 1
ATOM 757 N N . ILE A 1 98 ? 4.365 -3.304 10.438 1.00 93.62 98 ILE A N 1
ATOM 758 C CA . ILE A 1 98 ? 4.179 -4.314 9.402 1.00 93.62 98 ILE A CA 1
ATOM 759 C C . ILE A 1 98 ? 2.670 -4.442 9.225 1.00 93.62 98 ILE A C 1
ATOM 761 O O . ILE A 1 98 ? 2.011 -5.049 10.063 1.00 93.62 98 ILE A O 1
ATOM 765 N N . TYR A 1 99 ? 2.121 -3.827 8.179 1.00 94.81 99 TYR A N 1
ATOM 766 C CA . TYR A 1 99 ? 0.676 -3.809 7.946 1.00 94.81 99 TYR A CA 1
ATOM 767 C C . TYR A 1 99 ? 0.126 -5.183 7.570 1.00 94.81 99 TYR A C 1
ATOM 769 O O . TYR A 1 99 ? 0.779 -5.956 6.863 1.00 94.81 99 TYR A O 1
ATOM 777 N N . ARG A 1 100 ? -1.119 -5.442 7.974 1.00 94.25 100 ARG A N 1
ATOM 778 C CA . ARG A 1 100 ? -1.906 -6.585 7.522 1.00 94.25 100 ARG A CA 1
ATOM 779 C C . ARG A 1 100 ? -1.991 -6.603 5.994 1.00 94.25 100 ARG A C 1
ATOM 781 O O . ARG A 1 100 ? -2.422 -5.643 5.363 1.00 94.25 100 ARG A O 1
ATOM 788 N N . ARG A 1 101 ? -1.605 -7.736 5.416 1.00 92.94 101 ARG A N 1
ATOM 789 C CA . ARG A 1 101 ? -1.646 -8.056 3.988 1.00 92.94 101 ARG A CA 1
ATOM 790 C C . ARG A 1 101 ? -1.966 -9.540 3.872 1.00 92.94 101 ARG A C 1
ATOM 792 O O . ARG A 1 101 ? -1.055 -10.365 3.914 1.00 92.94 101 ARG A O 1
ATOM 799 N N . ARG A 1 102 ? -3.248 -9.893 3.821 1.00 92.00 102 ARG A N 1
ATOM 800 C CA . ARG A 1 102 ? -3.670 -11.297 3.777 1.00 92.00 102 ARG A CA 1
ATOM 801 C C . ARG A 1 102 ? -3.484 -11.858 2.374 1.00 92.00 102 ARG A C 1
ATOM 803 O O . ARG A 1 102 ? -3.720 -11.164 1.391 1.00 92.00 102 ARG A O 1
ATOM 810 N N . GLU A 1 103 ? -3.064 -13.112 2.301 1.00 90.44 103 GLU A N 1
ATOM 811 C CA . GLU A 1 103 ? -3.106 -13.859 1.051 1.00 90.44 103 GLU A CA 1
ATOM 812 C C . GLU A 1 103 ? -4.567 -14.210 0.760 1.00 90.44 103 GLU A C 1
ATOM 814 O O . GLU A 1 103 ? -5.246 -14.819 1.589 1.00 90.44 103 GLU A O 1
ATOM 819 N N . GLN A 1 104 ? -5.069 -13.760 -0.385 1.00 84.19 104 GLN A N 1
ATOM 820 C CA . GLN A 1 104 ? -6.429 -14.014 -0.846 1.00 84.19 104 GLN A CA 1
ATOM 821 C C . GLN A 1 104 ? -6.343 -14.446 -2.306 1.00 84.19 104 GLN A C 1
ATOM 823 O O . GLN A 1 104 ? -5.798 -13.706 -3.123 1.00 84.19 104 GLN A O 1
ATOM 828 N N . SER A 1 105 ? -6.870 -15.628 -2.638 1.00 77.25 105 SER A N 1
ATOM 829 C CA . SER A 1 105 ? -6.749 -16.199 -3.988 1.00 77.25 105 SER A CA 1
ATOM 830 C C . SER A 1 105 ? -7.378 -15.318 -5.070 1.00 77.25 105 SER A C 1
ATOM 832 O O . SER A 1 105 ? -6.856 -15.245 -6.174 1.00 77.25 105 SER A O 1
ATOM 834 N N . GLU A 1 106 ? -8.454 -14.605 -4.730 1.00 76.69 106 GLU A N 1
ATOM 835 C CA . GLU A 1 106 ? -9.226 -13.778 -5.666 1.00 76.69 106 GLU A CA 1
ATOM 836 C C . GLU A 1 106 ? -8.826 -12.292 -5.659 1.00 76.69 106 GLU A C 1
ATOM 838 O O . GLU A 1 106 ? -9.329 -11.516 -6.469 1.00 76.69 106 GLU A O 1
ATOM 843 N N . SER A 1 107 ? -7.942 -11.868 -4.746 1.00 80.44 107 SER A N 1
ATOM 844 C CA . SER A 1 107 ? -7.552 -10.457 -4.590 1.00 80.44 107 SER A CA 1
ATOM 845 C C . SER A 1 107 ? -6.123 -10.237 -5.075 1.00 80.44 107 SER A C 1
ATOM 847 O O . SER A 1 107 ? -5.188 -10.004 -4.304 1.00 80.44 107 SER A O 1
ATOM 849 N N . PHE A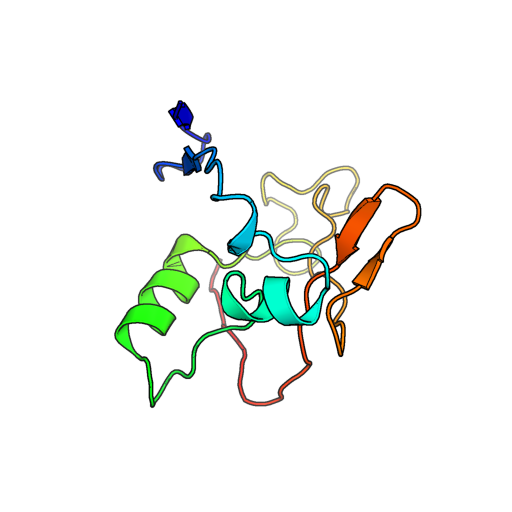 1 108 ? -5.953 -10.351 -6.390 1.00 81.94 108 PHE A N 1
ATOM 850 C CA . PHE A 1 108 ? -4.699 -10.072 -7.078 1.00 81.94 108 PHE A CA 1
ATOM 851 C C . PHE A 1 108 ? -4.894 -9.016 -8.162 1.00 81.94 108 PHE A C 1
ATOM 853 O O . PHE A 1 108 ? -5.985 -8.810 -8.689 1.00 81.94 108 PHE A O 1
ATOM 860 N N . VAL A 1 109 ? -3.795 -8.347 -8.500 1.00 87.12 109 VAL A N 1
ATOM 861 C CA . VAL A 1 109 ? -3.739 -7.403 -9.609 1.00 87.12 109 VAL A CA 1
ATOM 862 C C . VAL A 1 109 ? -2.722 -7.907 -10.616 1.00 87.12 109 VAL A C 1
ATOM 864 O O . VAL A 1 109 ? -1.534 -8.003 -10.310 1.00 87.12 109 VAL A O 1
ATOM 867 N N . GLU A 1 110 ? -3.178 -8.177 -11.833 1.00 85.06 110 GLU A N 1
ATOM 868 C CA . GLU A 1 110 ? -2.292 -8.358 -12.978 1.00 85.06 110 GLU A CA 1
ATOM 869 C C . GLU A 1 110 ? -1.891 -6.992 -13.528 1.00 85.06 110 GLU A C 1
ATOM 871 O O . GLU A 1 110 ? -2.735 -6.181 -13.916 1.00 85.06 110 GLU A O 1
ATOM 876 N N . LYS A 1 111 ? -0.583 -6.729 -13.547 1.00 81.50 111 LYS A N 1
ATOM 877 C CA . LYS A 1 111 ? -0.011 -5.514 -14.120 1.00 81.50 111 LYS A CA 1
ATOM 878 C C . LYS A 1 111 ? 0.899 -5.908 -15.269 1.00 81.50 111 LYS A C 1
ATOM 880 O O . LYS A 1 111 ? 1.941 -6.521 -15.048 1.00 81.50 111 LYS A O 1
ATOM 885 N N . ASN A 1 112 ? 0.490 -5.560 -16.483 1.00 73.88 112 ASN A N 1
ATOM 886 C CA . ASN A 1 112 ? 1.318 -5.754 -17.666 1.00 73.88 112 ASN A CA 1
ATOM 887 C C . ASN A 1 112 ? 2.432 -4.699 -17.674 1.00 73.88 112 ASN A C 1
ATOM 889 O O . ASN A 1 112 ? 2.187 -3.538 -17.335 1.00 73.88 112 ASN A O 1
ATOM 893 N N . GLY A 1 113 ? 3.655 -5.145 -17.964 1.00 58.66 113 GLY A N 1
ATOM 894 C CA . GLY A 1 113 ? 4.859 -4.312 -18.032 1.00 58.66 113 GLY A CA 1
ATOM 895 C C . GLY A 1 113 ? 5.112 -3.776 -19.426 1.00 58.66 113 GLY A C 1
ATOM 896 O O . GLY A 1 113 ? 4.780 -4.499 -20.390 1.00 58.66 113 GLY A O 1
#